Protein AF-A0A9E3NGR5-F1 (afdb_monomer_lite)

pLDDT: mean 92.83, std 10.91, range [50.44, 98.62]

Structure (mmCIF, N/CA/C/O backbone):
data_AF-A0A9E3NGR5-F1
#
_entry.id   AF-A0A9E3NGR5-F1
#
loop_
_atom_site.group_PDB
_atom_site.id
_atom_site.type_symbol
_atom_site.label_atom_id
_atom_site.label_alt_id
_atom_site.label_comp_id
_atom_site.label_asym_id
_atom_site.label_entity_id
_atom_site.label_seq_id
_atom_site.pdbx_PDB_ins_code
_atom_site.Cartn_x
_atom_site.Cartn_y
_atom_site.Cartn_z
_atom_site.occupancy
_atom_site.B_iso_or_equiv
_atom_site.auth_seq_id
_atom_site.auth_comp_id
_atom_site.auth_asym_id
_atom_site.auth_atom_id
_atom_site.pdbx_PDB_model_num
ATOM 1 N N . MET A 1 1 ? -7.967 -5.261 27.833 1.00 57.22 1 MET A N 1
ATOM 2 C CA . MET A 1 1 ? -7.353 -5.880 26.634 1.00 57.22 1 MET A CA 1
ATOM 3 C C . MET A 1 1 ? -8.013 -5.453 25.318 1.00 57.22 1 MET A C 1
ATOM 5 O O . MET A 1 1 ? -7.333 -4.854 24.502 1.00 57.22 1 MET A O 1
ATOM 9 N N . ILE A 1 2 ? -9.329 -5.642 25.125 1.00 68.19 2 ILE A N 1
ATOM 10 C CA . ILE A 1 2 ? -10.023 -5.398 23.833 1.00 68.19 2 ILE A CA 1
ATOM 11 C C . ILE A 1 2 ? -9.926 -3.943 23.314 1.00 68.19 2 ILE A C 1
ATOM 13 O O . ILE A 1 2 ? -9.843 -3.725 22.106 1.00 68.19 2 ILE A O 1
ATOM 17 N N . LYS A 1 3 ? -9.917 -2.933 24.199 1.00 79.06 3 LYS A N 1
ATOM 18 C CA . LYS A 1 3 ? -9.817 -1.512 23.798 1.00 79.06 3 LYS A CA 1
ATOM 19 C C . LYS A 1 3 ? -8.447 -1.169 23.191 1.00 79.06 3 LYS A C 1
ATOM 21 O O . LYS A 1 3 ? -8.405 -0.527 22.148 1.00 79.06 3 LYS A O 1
ATOM 26 N N . THR A 1 4 ? -7.357 -1.640 23.797 1.00 89.25 4 THR A N 1
ATOM 27 C CA . THR A 1 4 ? -5.983 -1.404 23.320 1.00 89.25 4 THR A CA 1
ATOM 28 C C . THR A 1 4 ? -5.740 -2.081 21.976 1.00 89.25 4 THR A C 1
ATOM 30 O O . THR A 1 4 ? -5.267 -1.437 21.047 1.00 89.25 4 THR A O 1
ATOM 33 N N . THR A 1 5 ? -6.156 -3.345 21.835 1.00 90.19 5 THR A N 1
ATOM 34 C CA . THR A 1 5 ? -6.067 -4.079 20.563 1.00 90.19 5 THR A CA 1
ATOM 35 C C . THR A 1 5 ? -6.825 -3.363 19.448 1.00 90.19 5 THR A C 1
ATOM 37 O O . THR A 1 5 ? -6.324 -3.254 18.337 1.00 90.19 5 THR A O 1
ATOM 40 N N . ARG A 1 6 ? -8.011 -2.814 19.740 1.00 90.69 6 ARG A N 1
ATOM 41 C CA . ARG A 1 6 ? -8.801 -2.076 18.747 1.00 90.69 6 ARG A CA 1
ATOM 42 C C . ARG A 1 6 ? -8.112 -0.797 18.279 1.00 90.69 6 ARG A C 1
ATOM 44 O O . ARG A 1 6 ? -8.094 -0.541 17.082 1.00 90.69 6 ARG A O 1
ATOM 51 N N . ILE A 1 7 ? -7.558 -0.014 19.206 1.00 92.56 7 ILE A N 1
ATOM 52 C CA . ILE A 1 7 ? -6.802 1.200 18.864 1.00 92.56 7 ILE A CA 1
ATOM 53 C C . ILE A 1 7 ? -5.608 0.828 17.986 1.00 92.56 7 ILE A C 1
ATOM 55 O O . ILE A 1 7 ? -5.414 1.440 16.944 1.00 92.56 7 ILE A O 1
ATOM 59 N N . LEU A 1 8 ? -4.872 -0.222 18.357 1.00 95.50 8 LEU A N 1
ATOM 60 C CA . LEU A 1 8 ? -3.734 -0.698 17.578 1.00 95.50 8 LEU A CA 1
ATOM 61 C C . LEU A 1 8 ? -4.141 -1.103 16.153 1.00 95.50 8 LEU A C 1
ATOM 63 O O . LEU A 1 8 ? -3.496 -0.682 15.201 1.00 95.50 8 LEU A O 1
ATOM 67 N N . ILE A 1 9 ? -5.230 -1.863 15.998 1.00 95.31 9 ILE A N 1
ATOM 68 C CA . ILE A 1 9 ? -5.753 -2.267 14.682 1.00 95.31 9 ILE A CA 1
ATOM 69 C C . ILE A 1 9 ? -6.097 -1.043 13.829 1.00 95.31 9 ILE A C 1
ATOM 71 O O . ILE A 1 9 ? -5.697 -0.980 12.671 1.00 95.31 9 ILE A O 1
ATOM 75 N N . ILE A 1 10 ? -6.810 -0.062 14.392 1.00 95.56 10 ILE A N 1
ATOM 76 C CA . ILE A 1 10 ? -7.171 1.164 13.667 1.00 95.56 10 ILE A CA 1
ATOM 77 C C . ILE A 1 10 ? -5.907 1.916 13.238 1.00 95.56 10 ILE A C 1
ATOM 79 O O . ILE A 1 10 ? -5.800 2.302 12.077 1.00 95.56 10 ILE A O 1
ATOM 83 N N . SER A 1 11 ? -4.933 2.079 14.138 1.00 96.56 11 SER A N 1
ATOM 84 C CA . SER A 1 11 ? -3.670 2.754 13.827 1.00 96.56 11 SER A CA 1
ATOM 85 C C . SER A 1 11 ? -2.903 2.054 12.707 1.00 96.56 11 SER A C 1
ATOM 87 O O . SER A 1 11 ? -2.445 2.717 11.781 1.00 96.56 11 SER A O 1
ATOM 89 N N . LEU A 1 12 ? -2.798 0.722 12.753 1.00 97.56 12 LEU A N 1
ATOM 90 C CA . LEU A 1 12 ? -2.120 -0.063 11.720 1.00 97.56 12 LEU A CA 1
ATOM 91 C C . LEU A 1 12 ? -2.845 0.015 10.372 1.00 97.56 12 LEU A C 1
ATOM 93 O O . LEU A 1 12 ? -2.192 0.178 9.346 1.00 97.56 12 LEU A O 1
ATOM 97 N N . LEU A 1 13 ? -4.180 -0.047 10.363 1.00 97.75 13 LEU A N 1
ATOM 98 C CA . LEU A 1 13 ? -4.970 0.066 9.134 1.00 97.75 13 LEU A CA 1
ATOM 99 C C . LEU A 1 13 ? -4.856 1.451 8.498 1.00 97.75 13 LEU A C 1
ATOM 101 O O . LEU A 1 13 ? -4.729 1.545 7.280 1.00 97.75 13 LEU A O 1
ATOM 105 N N . LEU A 1 14 ? -4.884 2.519 9.299 1.00 98.00 14 LEU A N 1
ATOM 106 C CA . LEU A 1 14 ? -4.707 3.881 8.795 1.00 98.00 14 LEU A CA 1
ATOM 107 C C . LEU A 1 14 ? -3.285 4.093 8.276 1.00 98.00 14 LEU A C 1
ATOM 109 O O . LEU A 1 14 ? -3.116 4.614 7.178 1.00 98.00 14 LEU A O 1
ATOM 113 N N . PHE A 1 15 ? -2.272 3.645 9.022 1.00 98.25 15 PHE A N 1
ATOM 114 C CA . PHE A 1 15 ? -0.881 3.730 8.588 1.00 98.25 15 PHE A CA 1
ATOM 115 C C . PHE A 1 15 ? -0.658 2.982 7.268 1.00 98.25 15 PHE A C 1
ATOM 117 O O . PHE A 1 15 ? -0.160 3.569 6.305 1.00 98.25 15 PHE A O 1
ATOM 124 N N . ASN A 1 16 ? -1.085 1.718 7.190 1.00 98.25 16 ASN A N 1
ATOM 125 C CA . ASN A 1 16 ? -0.989 0.909 5.977 1.00 98.25 16 ASN A CA 1
ATOM 126 C C . ASN A 1 16 ? -1.786 1.525 4.823 1.00 98.25 16 ASN A C 1
ATOM 128 O O . ASN A 1 16 ? -1.256 1.703 3.735 1.00 98.25 16 ASN A O 1
ATOM 132 N N . GLY A 1 17 ? -3.040 1.908 5.068 1.00 98.38 17 GLY A N 1
ATOM 133 C CA . GLY A 1 17 ? -3.926 2.457 4.047 1.00 98.38 17 GLY A CA 1
ATOM 134 C C . GLY A 1 17 ? -3.393 3.751 3.432 1.00 98.38 17 GLY A C 1
ATOM 135 O O . GLY A 1 17 ? -3.334 3.880 2.212 1.00 98.38 17 GLY A O 1
ATOM 136 N N . ILE A 1 18 ? -2.947 4.698 4.263 1.00 98.56 18 ILE A N 1
ATOM 137 C CA . ILE A 1 18 ? -2.403 5.983 3.798 1.00 98.56 18 ILE A CA 1
ATOM 138 C C . ILE A 1 18 ? -1.085 5.773 3.044 1.00 98.56 18 ILE A C 1
ATOM 140 O O . ILE A 1 18 ? -0.924 6.290 1.938 1.00 98.56 18 ILE A O 1
ATOM 144 N N . SER A 1 19 ? -0.152 5.004 3.614 1.00 98.12 19 SER A N 1
ATOM 145 C CA . SER A 1 19 ? 1.154 4.765 2.987 1.00 98.12 19 SER A CA 1
ATOM 146 C C . SER A 1 19 ? 1.041 3.971 1.682 1.00 98.12 19 SER A C 1
ATOM 148 O O . SER A 1 19 ? 1.690 4.334 0.702 1.00 98.12 19 SER A O 1
ATOM 150 N N . ALA A 1 20 ? 0.168 2.962 1.614 1.00 98.25 20 ALA A N 1
ATOM 151 C CA . ALA A 1 20 ? -0.079 2.184 0.403 1.00 98.25 20 ALA A CA 1
ATOM 152 C C . ALA A 1 20 ? -0.810 2.994 -0.679 1.00 98.25 20 ALA A C 1
ATOM 154 O O . ALA A 1 20 ? -0.463 2.878 -1.853 1.00 98.25 20 ALA A O 1
ATOM 155 N N . CYS A 1 21 ? -1.757 3.868 -0.317 1.00 98.62 21 CYS A N 1
ATOM 156 C CA . CYS A 1 21 ? -2.344 4.820 -1.265 1.00 98.62 21 CYS A CA 1
ATOM 157 C C . CYS A 1 21 ? -1.280 5.774 -1.825 1.00 98.62 21 CYS A C 1
ATOM 159 O O . CYS A 1 21 ? -1.214 5.992 -3.032 1.00 98.62 21 CYS A O 1
ATOM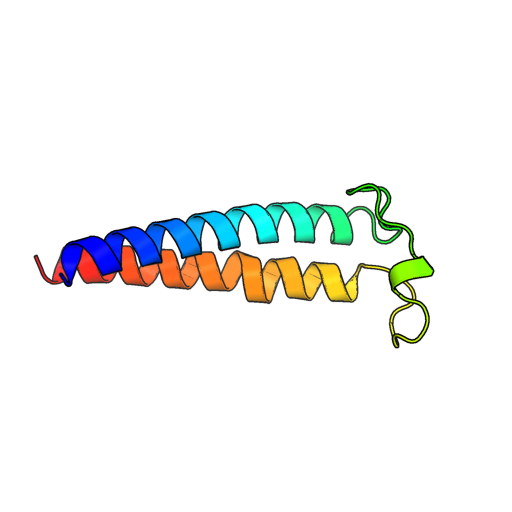 161 N N . PHE A 1 22 ? -0.413 6.324 -0.974 1.00 98.31 22 PHE A N 1
ATOM 162 C CA . PHE A 1 22 ? 0.652 7.213 -1.433 1.00 98.31 22 PHE A CA 1
ATOM 163 C C . PHE A 1 22 ? 1.656 6.483 -2.341 1.00 98.31 22 PHE A C 1
ATOM 165 O O . PHE A 1 22 ? 1.912 6.926 -3.461 1.00 98.31 22 PHE A O 1
ATOM 172 N N . GLY A 1 23 ? 2.184 5.340 -1.895 1.00 97.75 23 GLY A N 1
ATOM 173 C CA . GLY A 1 23 ? 3.138 4.537 -2.660 1.00 97.75 23 GLY A CA 1
ATOM 174 C C . GLY A 1 23 ? 2.541 4.012 -3.967 1.00 97.75 23 GLY A C 1
ATOM 175 O O . GLY A 1 23 ? 3.132 4.181 -5.031 1.00 97.75 23 GLY A O 1
ATOM 176 N N . GLY A 1 24 ? 1.326 3.464 -3.911 1.00 98.06 24 GLY A N 1
ATOM 177 C CA . GLY A 1 24 ? 0.592 2.996 -5.084 1.00 98.06 24 GLY A CA 1
ATOM 178 C C . GLY A 1 24 ? 0.348 4.113 -6.097 1.00 98.06 24 GLY A C 1
ATOM 179 O O . GLY A 1 24 ? 0.638 3.935 -7.276 1.00 98.06 24 GLY A O 1
ATOM 180 N N . TYR A 1 25 ? -0.072 5.304 -5.654 1.00 98.31 25 TYR A N 1
ATOM 181 C CA . TYR A 1 25 ? -0.255 6.461 -6.538 1.00 98.31 25 TYR A CA 1
ATOM 182 C C . TYR A 1 25 ? 1.048 6.882 -7.228 1.00 98.31 25 TYR A C 1
ATOM 184 O O . TYR A 1 25 ? 1.044 7.185 -8.424 1.00 98.31 25 TYR A O 1
ATOM 192 N N . ARG A 1 26 ? 2.176 6.878 -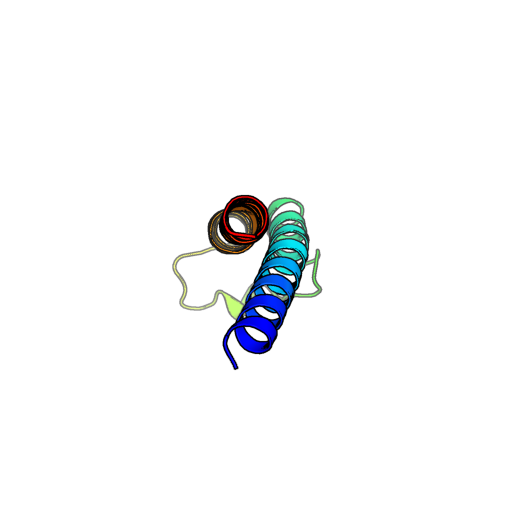6.504 1.00 98.25 26 ARG A N 1
ATOM 193 C CA . ARG A 1 26 ? 3.493 7.199 -7.076 1.00 98.25 26 ARG A CA 1
ATOM 194 C C . ARG A 1 26 ? 3.908 6.190 -8.143 1.00 98.25 26 ARG A C 1
ATOM 196 O O . ARG A 1 26 ? 4.374 6.621 -9.193 1.00 98.25 26 ARG A O 1
ATOM 203 N N . LEU A 1 27 ? 3.685 4.897 -7.912 1.00 97.94 27 LEU A N 1
ATOM 204 C CA . LEU A 1 27 ? 3.974 3.838 -8.886 1.00 97.94 27 LEU A CA 1
ATOM 205 C C . LEU A 1 27 ? 3.027 3.861 -10.094 1.00 97.94 27 LEU A C 1
ATOM 207 O O . LEU A 1 27 ? 3.454 3.578 -11.205 1.00 97.94 27 LEU A O 1
ATOM 211 N N . ILE A 1 28 ? 1.763 4.249 -9.914 1.00 98.12 28 ILE A N 1
ATOM 212 C CA . ILE A 1 28 ? 0.823 4.435 -11.031 1.00 98.12 28 ILE A CA 1
ATOM 213 C C . ILE A 1 28 ? 1.223 5.649 -11.878 1.00 98.12 28 ILE A C 1
ATOM 215 O O . ILE A 1 28 ? 1.215 5.580 -13.103 1.00 98.12 28 ILE A O 1
ATOM 219 N N . SER A 1 29 ? 1.583 6.760 -11.228 1.00 98.00 29 SER A N 1
ATOM 220 C CA . SER A 1 29 ? 1.952 8.010 -11.908 1.00 98.00 29 SER A CA 1
ATOM 221 C C . SER A 1 29 ? 3.313 7.922 -12.599 1.00 98.00 29 SER A C 1
ATOM 223 O O . SER A 1 29 ? 3.532 8.566 -13.622 1.00 98.00 29 SER A O 1
ATOM 225 N N . LYS A 1 30 ? 4.236 7.143 -12.027 1.00 97.12 30 LYS A N 1
ATOM 226 C CA . LYS A 1 30 ? 5.581 6.880 -12.548 1.00 97.12 30 LYS A CA 1
ATOM 227 C C . LYS A 1 30 ? 5.860 5.370 -12.534 1.00 97.12 30 LYS A C 1
ATOM 229 O O . LYS A 1 30 ? 6.528 4.877 -11.619 1.00 97.12 30 LYS A O 1
ATOM 234 N N . PRO A 1 31 ? 5.346 4.625 -13.534 1.00 97.06 31 PRO A N 1
ATOM 235 C CA . PRO A 1 31 ? 5.492 3.169 -13.600 1.00 97.06 31 PRO A CA 1
ATOM 236 C C . PRO A 1 31 ? 6.927 2.679 -13.769 1.00 97.06 31 PRO A C 1
ATOM 238 O O . PRO A 1 31 ? 7.202 1.516 -13.500 1.00 97.06 31 PRO A O 1
ATOM 241 N N . ASP A 1 32 ? 7.848 3.545 -14.184 1.00 96.19 32 ASP A N 1
ATOM 242 C CA . ASP A 1 32 ? 9.284 3.258 -14.246 1.00 96.19 32 ASP A CA 1
ATOM 243 C C . ASP A 1 32 ? 9.949 3.169 -12.858 1.00 96.19 32 ASP A C 1
ATOM 245 O O . ASP A 1 32 ? 11.138 2.888 -12.767 1.00 96.19 32 ASP A O 1
ATOM 249 N N . GLY A 1 33 ? 9.200 3.414 -11.776 1.00 94.62 33 GLY A N 1
ATOM 250 C CA . GLY A 1 33 ? 9.692 3.336 -10.400 1.00 94.62 33 GLY A CA 1
ATOM 251 C C . GLY A 1 33 ? 10.440 4.589 -9.934 1.00 94.62 33 GLY A C 1
ATOM 252 O O . GLY A 1 33 ? 10.681 4.744 -8.735 1.00 94.62 33 GLY A O 1
ATOM 253 N N . SER A 1 34 ? 10.681 5.561 -10.825 1.00 96.06 34 SER A N 1
ATOM 254 C CA . SER A 1 34 ? 11.335 6.843 -10.502 1.00 96.06 34 SER A CA 1
ATOM 255 C C . SER A 1 34 ? 10.540 7.697 -9.506 1.00 96.06 34 SER A C 1
ATOM 257 O O . SER A 1 34 ? 11.031 8.682 -8.958 1.00 96.06 34 SER A O 1
ATOM 259 N N . GLY A 1 35 ? 9.273 7.352 -9.261 1.00 93.94 35 GLY A N 1
ATOM 260 C CA . GLY A 1 35 ? 8.444 7.986 -8.241 1.00 93.94 35 GLY A CA 1
ATOM 261 C C . GLY A 1 35 ? 8.867 7.670 -6.804 1.00 93.94 35 GLY A C 1
ATOM 262 O O . GLY A 1 35 ? 8.512 8.451 -5.917 1.00 93.94 35 GLY A O 1
ATOM 263 N N . LEU A 1 36 ? 9.583 6.565 -6.585 1.00 95.94 36 LEU A N 1
ATOM 264 C CA . LEU A 1 36 ? 10.010 6.055 -5.276 1.00 95.94 36 LEU A CA 1
ATOM 265 C C . LEU A 1 36 ? 11.480 5.592 -5.283 1.00 95.94 36 LEU A C 1
ATOM 267 O O . LEU A 1 36 ? 11.866 4.808 -4.423 1.00 95.94 36 LEU A O 1
ATOM 271 N N . ASP A 1 37 ? 12.269 6.032 -6.268 1.00 95.88 37 ASP A N 1
ATOM 272 C CA . ASP A 1 37 ? 13.662 5.606 -6.472 1.00 95.88 37 ASP A CA 1
ATOM 273 C C . ASP A 1 37 ? 13.826 4.074 -6.550 1.00 95.88 37 ASP A C 1
ATOM 275 O O . ASP A 1 37 ? 14.803 3.495 -6.075 1.00 95.88 37 ASP A O 1
ATOM 279 N N . MET A 1 3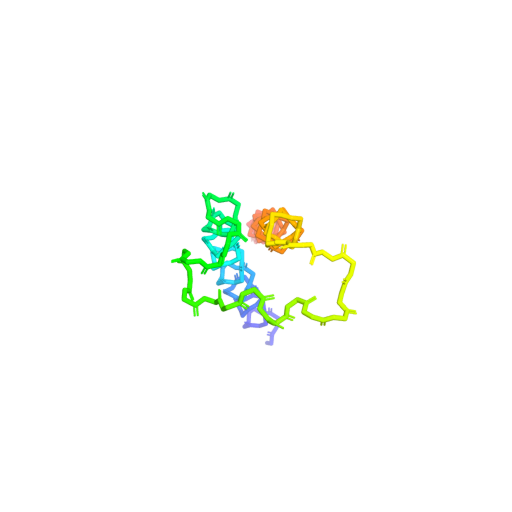8 ? 12.843 3.403 -7.162 1.00 95.81 38 MET A N 1
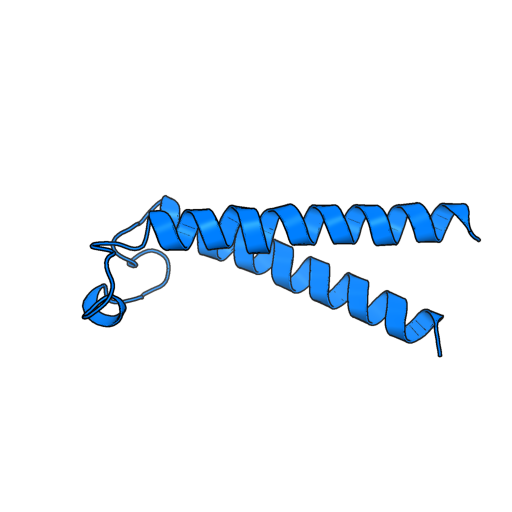ATOM 280 C CA . MET A 1 38 ? 12.830 1.953 -7.345 1.00 95.81 38 MET A CA 1
ATOM 281 C C . MET A 1 38 ? 13.287 1.583 -8.760 1.00 95.81 38 MET A C 1
ATOM 283 O O . MET A 1 38 ? 12.672 2.034 -9.728 1.00 95.81 38 MET A O 1
ATOM 287 N N . PRO A 1 39 ? 14.325 0.746 -8.919 1.00 96.19 39 PRO A N 1
ATOM 288 C CA . PRO A 1 39 ? 14.766 0.312 -10.234 1.00 96.19 39 PRO A CA 1
ATOM 289 C C . PRO A 1 39 ? 13.853 -0.789 -10.784 1.00 96.19 39 PRO A C 1
ATOM 291 O O . PRO A 1 39 ? 13.569 -1.773 -10.104 1.00 96.19 39 PRO A O 1
ATOM 294 N N . VAL A 1 40 ? 13.478 -0.685 -12.063 1.00 94.94 40 VAL A N 1
ATOM 295 C CA . VAL A 1 40 ? 12.706 -1.724 -12.776 1.00 94.94 40 VAL A CA 1
ATOM 296 C C . VAL A 1 40 ? 13.359 -3.111 -12.755 1.00 94.94 40 VAL A C 1
ATOM 298 O O . VAL A 1 40 ? 12.658 -4.100 -12.935 1.00 94.94 40 VAL A O 1
ATOM 301 N N . SER A 1 41 ? 14.662 -3.214 -12.472 1.00 95.75 41 SER A N 1
ATOM 302 C CA . SER A 1 41 ? 15.350 -4.500 -12.300 1.00 95.75 41 SER A CA 1
ATOM 303 C C . SER A 1 41 ? 14.795 -5.339 -11.143 1.00 95.75 41 SER A C 1
ATOM 305 O O . SER A 1 41 ? 14.924 -6.556 -11.162 1.00 95.75 41 SER A O 1
ATOM 307 N N . PHE A 1 42 ? 14.091 -4.750 -10.166 1.00 95.50 42 PHE A N 1
ATOM 308 C CA . PHE A 1 42 ? 13.386 -5.540 -9.142 1.00 95.50 42 PHE A CA 1
ATOM 309 C C . PHE A 1 42 ? 12.214 -6.353 -9.710 1.00 95.50 42 PHE A C 1
ATOM 311 O O . PHE A 1 42 ? 11.690 -7.229 -9.026 1.00 95.50 42 PHE A O 1
ATOM 318 N N . LEU A 1 43 ? 11.778 -6.043 -10.932 1.00 96.00 43 LEU A N 1
ATOM 319 C CA . LEU A 1 43 ? 10.757 -6.793 -11.654 1.00 96.00 43 LEU A CA 1
ATOM 320 C C . LEU A 1 43 ? 11.363 -7.873 -12.562 1.00 96.00 43 LEU A C 1
ATOM 322 O O . LEU A 1 43 ? 10.604 -8.587 -13.224 1.00 96.00 43 LEU A O 1
ATOM 326 N N . GLU A 1 44 ? 12.692 -8.032 -12.595 1.00 94.94 44 GLU A N 1
ATOM 327 C CA . GLU A 1 44 ? 13.326 -9.154 -13.290 1.00 94.94 44 GLU A CA 1
ATOM 328 C C . GLU A 1 44 ? 12.755 -10.477 -12.766 1.00 94.94 44 GLU A C 1
ATOM 330 O O . GLU A 1 44 ? 12.535 -10.661 -11.570 1.00 94.94 44 GLU A O 1
ATOM 335 N N . HIS A 1 45 ? 12.459 -11.397 -13.686 1.00 95.94 45 HIS A N 1
ATOM 336 C CA . HIS A 1 45 ? 11.784 -12.673 -13.406 1.00 95.94 45 HIS A CA 1
ATOM 337 C C . HIS A 1 45 ? 10.322 -12.574 -12.936 1.00 95.94 45 HIS A C 1
ATOM 339 O O . HIS A 1 45 ? 9.731 -13.584 -12.552 1.00 95.94 45 HIS A O 1
ATOM 345 N N . THR A 1 46 ? 9.702 -11.397 -13.020 1.00 94.94 46 THR A N 1
ATOM 346 C CA . THR A 1 46 ? 8.254 -11.229 -12.840 1.00 94.94 46 THR A CA 1
ATOM 347 C C . THR A 1 46 ? 7.552 -11.100 -14.200 1.00 94.94 46 THR A C 1
ATOM 349 O O . THR A 1 46 ? 8.196 -10.784 -15.201 1.00 94.94 46 THR A O 1
ATOM 352 N N . PRO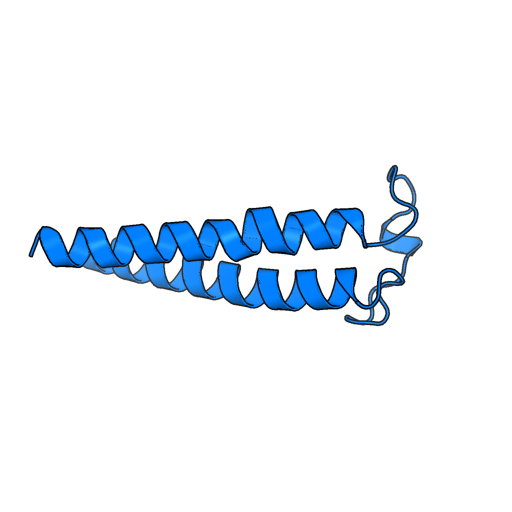 A 1 47 ? 6.225 -11.310 -14.282 1.00 95.50 47 PRO A N 1
ATOM 353 C CA . PRO A 1 47 ? 5.475 -11.068 -15.516 1.00 95.50 47 PRO A CA 1
ATOM 354 C C . PRO A 1 47 ? 5.240 -9.572 -15.809 1.00 95.50 47 PRO A C 1
ATOM 356 O O . PRO A 1 47 ? 4.535 -9.246 -16.764 1.00 95.50 47 PRO A O 1
ATOM 359 N N . PHE A 1 48 ? 5.769 -8.653 -14.992 1.00 96.44 48 PHE A N 1
ATOM 360 C CA . PHE A 1 48 ? 5.512 -7.218 -15.103 1.00 96.44 48 PHE A CA 1
ATOM 361 C C . PHE A 1 48 ? 6.703 -6.487 -15.717 1.00 96.44 48 PHE A C 1
ATOM 363 O O . PHE A 1 48 ? 7.825 -6.590 -15.237 1.00 96.44 48 PHE A O 1
ATOM 370 N N . SER A 1 49 ? 6.444 -5.684 -16.749 1.00 95.75 49 SER A N 1
ATOM 371 C CA . SER A 1 49 ? 7.461 -4.830 -17.375 1.00 95.75 49 SER A CA 1
ATOM 372 C C . SER A 1 49 ? 7.671 -3.496 -16.652 1.00 95.75 49 SER A C 1
ATOM 374 O O . SER A 1 49 ? 8.650 -2.804 -16.916 1.00 95.75 49 SER A O 1
ATOM 376 N N . ASN A 1 50 ? 6.744 -3.102 -15.774 1.00 96.88 50 ASN A N 1
ATOM 377 C CA . ASN A 1 50 ? 6.788 -1.865 -14.997 1.00 96.88 50 ASN A CA 1
ATOM 378 C C . ASN A 1 50 ? 5.888 -1.968 -13.748 1.00 96.88 50 ASN A C 1
ATOM 380 O O . ASN A 1 50 ? 5.157 -2.944 -13.557 1.00 96.88 50 ASN A O 1
ATOM 384 N N . TYR A 1 51 ? 5.914 -0.941 -12.900 1.00 98.06 51 TYR A N 1
ATOM 385 C CA . TYR A 1 51 ? 5.185 -0.912 -11.634 1.00 98.06 51 TYR A CA 1
ATOM 386 C C . TYR A 1 51 ? 3.712 -0.499 -11.738 1.00 98.06 51 TYR A C 1
ATOM 388 O O . TYR A 1 51 ? 3.075 -0.333 -10.702 1.00 98.06 51 TYR A O 1
ATOM 396 N N . LEU A 1 52 ? 3.128 -0.358 -12.933 1.00 98.19 52 LEU A N 1
ATOM 397 C CA . LEU A 1 52 ? 1.734 0.080 -13.063 1.00 98.19 52 LEU A CA 1
ATOM 398 C C . LEU A 1 52 ? 0.771 -0.907 -12.393 1.00 98.19 52 LEU A C 1
ATOM 400 O O . LEU A 1 52 ? -0.008 -0.523 -11.522 1.00 98.19 52 LEU A O 1
ATOM 404 N N . ILE A 1 53 ? 0.840 -2.186 -12.772 1.00 98.00 53 ILE A N 1
ATOM 405 C CA . ILE A 1 53 ? -0.043 -3.221 -12.217 1.00 98.00 53 ILE A CA 1
ATOM 406 C C . ILE A 1 53 ? 0.240 -3.436 -10.718 1.00 98.00 53 ILE A C 1
ATOM 408 O O . ILE A 1 53 ? -0.712 -3.359 -9.935 1.00 98.00 53 ILE A O 1
ATOM 412 N N . PRO A 1 54 ? 1.505 -3.613 -10.275 1.00 97.50 54 PRO A N 1
ATOM 413 C CA . PRO A 1 54 ? 1.830 -3.633 -8.847 1.00 97.50 54 PRO A CA 1
ATOM 414 C C . PRO A 1 54 ? 1.310 -2.405 -8.082 1.00 97.50 54 PRO A C 1
ATOM 416 O O . PRO A 1 54 ? 0.756 -2.545 -6.993 1.00 97.50 54 PRO A O 1
ATOM 419 N N . GLY A 1 55 ? 1.431 -1.211 -8.665 1.00 98.12 55 GLY A N 1
ATOM 420 C CA . GLY A 1 55 ? 0.979 0.055 -8.093 1.00 98.12 55 GLY A CA 1
ATOM 421 C C . GLY A 1 55 ? -0.537 0.130 -7.923 1.00 98.12 55 GLY A C 1
ATOM 422 O O . GLY A 1 55 ? -1.001 0.565 -6.872 1.00 98.12 55 GLY A O 1
ATOM 423 N N . ILE A 1 56 ? -1.316 -0.357 -8.897 1.00 98.50 56 ILE A N 1
ATOM 424 C CA . ILE A 1 56 ? -2.784 -0.462 -8.795 1.00 98.50 56 ILE A CA 1
ATOM 425 C C . ILE A 1 56 ? -3.179 -1.409 -7.662 1.00 98.50 56 ILE A C 1
ATOM 427 O O . ILE A 1 56 ? -4.033 -1.065 -6.844 1.00 98.50 56 ILE A O 1
ATOM 431 N N . VAL A 1 57 ? -2.546 -2.582 -7.575 1.00 98.31 57 VAL A N 1
ATOM 432 C CA . VAL A 1 57 ? -2.825 -3.549 -6.502 1.00 98.31 57 VAL A CA 1
ATOM 433 C C . VAL A 1 57 ? -2.463 -2.961 -5.136 1.00 98.31 57 VAL A C 1
ATOM 435 O O . VAL A 1 57 ? -3.240 -3.076 -4.187 1.00 98.31 57 VAL A O 1
ATOM 438 N N . LEU A 1 58 ? -1.323 -2.275 -5.028 1.00 98.19 58 LEU A N 1
ATOM 439 C CA . LEU A 1 58 ? -0.912 -1.587 -3.806 1.00 98.19 58 LEU A CA 1
ATOM 440 C C . LEU A 1 58 ? -1.908 -0.481 -3.421 1.00 98.19 58 LEU A C 1
ATOM 442 O O . LEU A 1 58 ? -2.351 -0.426 -2.276 1.00 98.19 58 LEU A O 1
ATOM 446 N N . PHE A 1 59 ? -2.327 0.348 -4.378 1.00 98.56 59 PHE A N 1
ATOM 447 C CA . PHE A 1 59 ? -3.264 1.445 -4.142 1.00 98.56 59 PHE A CA 1
ATOM 448 C C . PHE A 1 59 ? -4.652 0.948 -3.726 1.00 98.56 59 PHE A C 1
ATOM 450 O O . PHE A 1 59 ? -5.221 1.429 -2.749 1.00 98.56 59 PHE A O 1
ATOM 457 N N . VAL A 1 60 ? -5.212 -0.019 -4.454 1.00 98.19 60 VAL A N 1
ATOM 458 C CA . VAL A 1 60 ? -6.594 -0.466 -4.252 1.00 98.19 60 VAL A CA 1
ATOM 459 C C . VAL A 1 60 ? -6.677 -1.496 -3.132 1.00 98.19 60 VAL A C 1
ATOM 461 O O . VAL A 1 60 ? -7.370 -1.271 -2.141 1.00 98.19 60 VAL A O 1
ATOM 464 N N . ALA A 1 61 ? -5.973 -2.623 -3.273 1.00 97.19 61 ALA A N 1
ATOM 465 C CA . ALA A 1 61 ? -6.134 -3.755 -2.367 1.00 97.19 61 ALA A CA 1
ATOM 466 C C . ALA A 1 61 ? -5.529 -3.480 -0.986 1.00 97.19 61 ALA A C 1
ATOM 468 O O . ALA A 1 61 ? -6.121 -3.849 0.022 1.00 97.19 61 ALA A O 1
ATOM 469 N N . ASN A 1 62 ? -4.376 -2.807 -0.926 1.00 97.62 62 ASN A N 1
ATOM 470 C CA . ASN A 1 62 ? -3.740 -2.476 0.351 1.00 97.62 62 ASN A CA 1
ATOM 471 C C . ASN A 1 62 ? -4.139 -1.085 0.844 1.00 97.62 62 ASN A C 1
ATOM 473 O O . ASN A 1 62 ? -4.436 -0.936 2.024 1.00 97.62 62 ASN A O 1
ATOM 477 N N . GLY A 1 63 ? -4.192 -0.084 -0.035 1.00 98.31 63 GLY A N 1
ATOM 478 C CA . GLY A 1 63 ? -4.574 1.280 0.324 1.00 98.31 63 GLY A CA 1
ATOM 479 C C . GLY A 1 63 ? -6.064 1.424 0.635 1.00 98.31 63 GLY A C 1
ATOM 480 O O . GLY A 1 63 ? -6.472 1.451 1.800 1.00 98.31 63 GLY A O 1
ATOM 481 N N . LEU A 1 64 ? -6.890 1.501 -0.411 1.00 98.12 64 LEU A N 1
ATOM 482 C CA . LEU A 1 64 ? -8.319 1.802 -0.294 1.00 98.12 64 LEU A CA 1
ATOM 483 C C . LEU A 1 64 ? -9.067 0.803 0.590 1.00 98.12 64 LEU A C 1
ATOM 485 O O . LEU A 1 64 ? -9.817 1.226 1.470 1.00 98.12 64 LEU A O 1
ATOM 489 N N . LEU A 1 65 ? -8.857 -0.506 0.413 1.00 97.88 65 LEU A N 1
ATOM 490 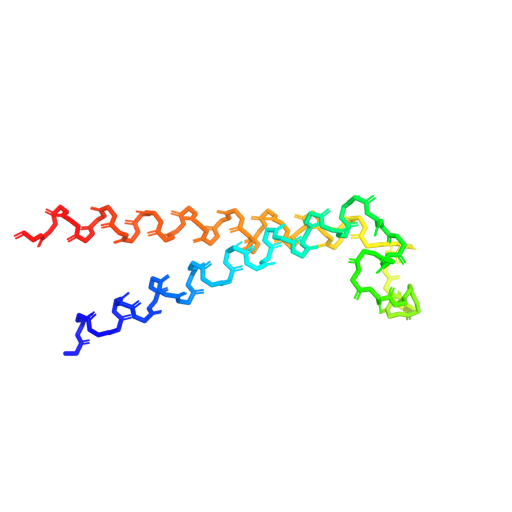C CA . LEU A 1 65 ? -9.561 -1.494 1.237 1.00 97.88 65 LEU A CA 1
ATOM 491 C C . LEU A 1 65 ? -9.171 -1.398 2.719 1.00 97.88 65 LEU A C 1
ATOM 493 O O . LEU A 1 65 ? -10.054 -1.501 3.569 1.00 97.88 65 LEU A O 1
ATOM 497 N N . SER A 1 66 ? -7.904 -1.124 3.060 1.00 97.88 66 SER A N 1
ATOM 498 C CA . SER A 1 66 ? -7.518 -0.924 4.469 1.00 97.88 66 SER A CA 1
ATOM 499 C C . SER A 1 66 ? -8.193 0.304 5.076 1.00 97.88 66 SER A C 1
ATOM 501 O O . SER A 1 66 ? -8.632 0.249 6.224 1.00 97.88 66 SER A O 1
ATOM 503 N N . LEU A 1 67 ? -8.326 1.395 4.311 1.00 97.81 67 LEU A N 1
ATOM 504 C CA . LEU A 1 67 ? -9.034 2.601 4.756 1.00 97.81 67 LEU A CA 1
ATOM 505 C C . LEU A 1 67 ? -10.534 2.346 4.948 1.00 97.81 67 LEU A C 1
ATOM 507 O O . LEU A 1 67 ? -11.111 2.790 5.940 1.00 97.81 67 LEU A O 1
ATOM 511 N N . VAL A 1 68 ? -11.155 1.581 4.048 1.00 97.69 68 VAL A N 1
ATOM 512 C CA . VAL A 1 68 ? -12.556 1.154 4.177 1.00 97.69 68 VAL A CA 1
ATOM 513 C C . VAL A 1 68 ? -12.747 0.295 5.429 1.00 97.69 68 VAL A C 1
ATOM 515 O O . VAL A 1 68 ? -13.668 0.534 6.211 1.00 97.69 68 VAL A O 1
ATOM 518 N N . VAL A 1 69 ? -11.856 -0.668 5.681 1.00 96.44 69 VAL A N 1
ATOM 519 C CA . VAL A 1 69 ? -11.905 -1.488 6.901 1.00 96.44 69 VAL A CA 1
ATOM 520 C C . VAL A 1 69 ? -11.696 -0.624 8.146 1.00 96.44 69 VAL A C 1
ATOM 522 O O . VAL A 1 69 ? -12.452 -0.769 9.106 1.00 96.44 69 VAL A O 1
ATOM 525 N N . ALA A 1 70 ? -10.744 0.315 8.139 1.00 96.12 70 ALA A N 1
ATOM 526 C CA . ALA A 1 70 ? -10.543 1.250 9.248 1.00 96.12 70 ALA A CA 1
ATOM 527 C C . ALA A 1 70 ? -11.823 2.044 9.546 1.00 96.12 70 ALA A C 1
ATOM 529 O O . ALA A 1 70 ? -12.245 2.124 10.701 1.00 96.12 70 ALA A O 1
ATOM 530 N N . PHE A 1 71 ? -12.481 2.562 8.505 1.00 95.50 71 PHE A N 1
ATOM 531 C CA . PHE A 1 71 ? -13.748 3.280 8.618 1.00 95.50 71 PHE A CA 1
ATOM 532 C C . PHE A 1 71 ? -14.846 2.418 9.255 1.00 95.50 71 PHE A C 1
ATOM 534 O O . PHE A 1 71 ? -15.506 2.857 10.201 1.00 95.50 71 PHE A O 1
ATOM 541 N N . PHE A 1 72 ? -15.012 1.167 8.817 1.00 95.44 72 PHE A N 1
ATOM 542 C CA . PHE A 1 72 ? -15.988 0.251 9.418 1.00 95.44 72 PHE A CA 1
ATOM 543 C C . PHE A 1 72 ? -15.660 -0.105 10.872 1.00 95.44 72 PHE A C 1
ATOM 545 O O . PHE A 1 72 ? -16.557 -0.177 11.712 1.00 95.44 72 PHE A O 1
ATOM 552 N N . VAL A 1 73 ? -14.382 -0.295 11.209 1.00 92.44 73 VAL A N 1
ATOM 553 C CA . VAL A 1 73 ? -13.962 -0.585 12.589 1.00 92.44 73 VAL A CA 1
ATOM 554 C C . VAL A 1 73 ? -14.239 0.609 13.507 1.00 92.44 73 VAL A C 1
ATOM 556 O O . VAL A 1 73 ? -14.708 0.412 14.631 1.00 92.44 73 VAL A O 1
ATOM 559 N N . ILE A 1 74 ? -14.000 1.837 13.037 1.00 91.75 74 ILE A N 1
ATOM 560 C CA . ILE A 1 74 ? -14.281 3.072 13.782 1.00 91.75 74 ILE A CA 1
ATOM 561 C C . ILE A 1 74 ? -15.791 3.257 13.971 1.00 91.75 74 ILE A C 1
ATOM 563 O O . ILE A 1 74 ? -16.251 3.404 15.102 1.00 91.75 74 ILE A O 1
ATOM 567 N N . THR A 1 75 ? -16.579 3.195 12.895 1.00 89.94 75 THR A N 1
ATOM 568 C CA . THR A 1 75 ? -18.038 3.418 12.947 1.00 89.94 75 THR A CA 1
ATOM 569 C C . THR A 1 75 ? -18.759 2.363 13.786 1.00 89.94 75 THR A C 1
ATOM 571 O O . THR A 1 75 ? -19.583 2.705 14.635 1.00 89.94 75 THR A O 1
ATOM 574 N N . LYS A 1 76 ? -18.388 1.081 13.661 1.00 78.94 76 LYS A N 1
ATOM 575 C CA . LYS A 1 76 ? -18.943 0.012 14.507 1.00 78.94 76 LYS A CA 1
ATOM 576 C C . LYS A 1 76 ? -18.549 0.172 15.979 1.00 78.94 76 LYS A C 1
ATOM 578 O O . LYS A 1 76 ? -19.308 -0.201 16.869 1.00 78.94 76 LYS A O 1
ATOM 583 N N . ALA A 1 77 ? -17.368 0.726 16.261 1.00 62.06 77 ALA A N 1
ATOM 584 C CA . ALA A 1 77 ? -16.944 1.002 17.630 1.00 62.06 77 ALA A CA 1
ATOM 585 C C . ALA A 1 77 ? -17.736 2.135 18.292 1.00 62.06 77 ALA A C 1
ATOM 587 O O . ALA A 1 77 ? -17.849 2.122 19.516 1.00 62.06 77 ALA A O 1
ATOM 588 N N . VAL A 1 78 ? -18.261 3.078 17.506 1.00 59.84 78 VAL A N 1
ATOM 589 C CA . VAL A 1 78 ? -19.126 4.162 17.989 1.00 59.84 78 VAL A CA 1
ATOM 590 C C . VAL A 1 78 ? -20.529 3.644 18.309 1.00 59.84 78 VAL A C 1
ATOM 592 O O . VAL A 1 78 ? -21.088 4.045 19.316 1.00 59.84 78 VAL A O 1
ATOM 595 N N . HIS A 1 79 ? -21.070 2.712 17.518 1.00 59.34 79 HIS A N 1
ATOM 596 C CA . HIS A 1 79 ? -22.438 2.207 17.710 1.00 59.34 79 HIS A CA 1
ATOM 597 C C . HIS A 1 79 ? -22.612 1.227 18.893 1.00 59.34 79 HIS A C 1
ATOM 599 O O . HIS A 1 79 ? -23.727 0.994 19.341 1.00 59.34 79 HIS A O 1
ATOM 605 N N . LEU A 1 80 ? -21.526 0.622 19.389 1.00 59.16 80 LEU A N 1
ATOM 606 C CA . LEU A 1 80 ? -21.533 -0.352 20.500 1.00 59.16 80 LEU A CA 1
ATOM 607 C C . LEU A 1 80 ? -21.041 0.239 21.839 1.00 59.16 80 LEU A C 1
ATOM 609 O O . LEU A 1 80 ? -20.742 -0.519 22.765 1.00 59.16 80 LEU A O 1
ATOM 613 N N . ARG A 1 81 ? -20.858 1.559 21.912 1.00 50.44 81 ARG A N 1
ATOM 614 C CA . ARG A 1 81 ? -20.550 2.298 23.144 1.00 50.44 81 ARG A CA 1
ATOM 615 C C . ARG A 1 81 ? -21.789 3.033 23.616 1.00 50.44 81 ARG A C 1
ATOM 617 O O . ARG A 1 81 ? -21.914 3.133 24.852 1.00 50.44 81 ARG A O 1
#

Secondary structure (DSSP, 8-state):
-HHHHHHHHHHHHHHHHHHHHHHHHHHHH-TTTTTTT--GGGGTTSS-SSSHHHHHHIIIIIIIHHHHHHHHHHHHHHHT-

Radius of gyration: 16.06 Å; chains: 1; bounding box: 38×21×44 Å

Sequence (81 aa):
MIKTTRILIISLLLFNGISACFGGYRLISKPDGSGLDMPVSFLEHTPFSNYLIPGIVLFVANGLLSLVVAFFVITKAVHLR

Foldseek 3Di:
DVVVVLVVLLVVLQVQQVVLLQQLVLCLVPFCCPSPPDHQCVCVVPPDSTCNVVSVCSNPVRHVVSVVVSVVSVVVVVVVD